Protein AF-A0A0M3HSZ6-F1 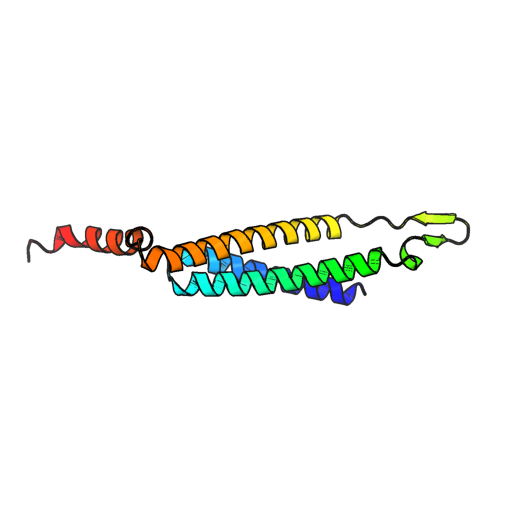(afdb_monomer_lite)

Structure (mmCIF, N/CA/C/O backbone):
data_AF-A0A0M3HSZ6-F1
#
_entry.id   AF-A0A0M3HSZ6-F1
#
loop_
_atom_site.group_PDB
_atom_site.id
_atom_site.type_symbol
_atom_site.label_atom_id
_atom_site.label_alt_id
_atom_site.label_comp_id
_atom_site.label_asym_id
_atom_site.label_entity_id
_atom_site.label_seq_id
_atom_site.pdbx_PDB_ins_code
_atom_site.Cartn_x
_atom_site.Cartn_y
_atom_site.Cartn_z
_atom_site.occupancy
_atom_site.B_iso_or_equiv
_atom_site.auth_seq_id
_atom_site.auth_comp_id
_atom_site.auth_asym_id
_atom_site.auth_atom_id
_atom_site.pdbx_PDB_model_num
ATOM 1 N N . GLN A 1 1 ? 9.252 -9.039 -18.632 1.00 54.44 1 GLN A N 1
ATOM 2 C CA . GLN A 1 1 ? 9.387 -8.324 -17.345 1.00 54.44 1 GLN A CA 1
ATOM 3 C C . GLN A 1 1 ? 8.252 -7.300 -17.171 1.00 54.44 1 GLN A C 1
ATOM 5 O O . GLN A 1 1 ? 7.485 -7.447 -16.234 1.00 54.44 1 GLN A O 1
ATOM 10 N N . HIS A 1 2 ? 8.021 -6.374 -18.117 1.00 65.38 2 HIS A N 1
ATOM 11 C CA . HIS A 1 2 ? 6.943 -5.362 -18.016 1.00 65.38 2 HIS A CA 1
ATOM 12 C C . HIS A 1 2 ? 5.518 -5.913 -17.800 1.00 65.38 2 HIS A C 1
ATOM 14 O O . HIS A 1 2 ? 4.774 -5.369 -16.994 1.00 65.38 2 HIS A O 1
ATOM 20 N N . LYS A 1 3 ? 5.143 -7.019 -18.464 1.00 75.62 3 LYS A N 1
ATOM 21 C CA . LYS A 1 3 ? 3.786 -7.597 -18.362 1.00 75.62 3 LYS A CA 1
ATOM 22 C C . LYS A 1 3 ? 3.424 -8.068 -16.945 1.00 75.62 3 LYS A C 1
ATOM 24 O O . LYS A 1 3 ? 2.281 -7.921 -16.536 1.00 75.62 3 LYS A O 1
ATOM 29 N N . ALA A 1 4 ? 4.394 -8.605 -16.201 1.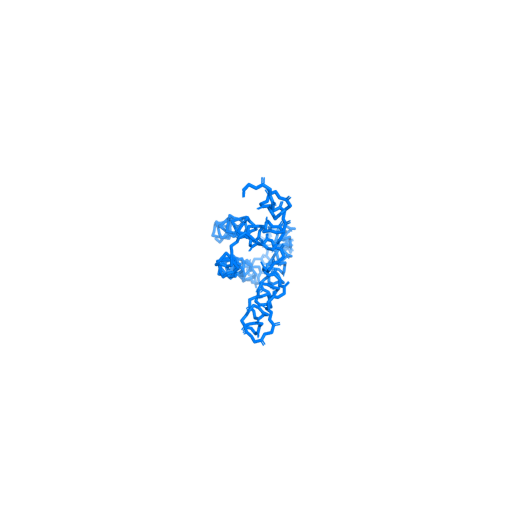00 76.56 4 ALA A N 1
ATOM 30 C CA . ALA A 1 4 ? 4.172 -9.095 -14.841 1.00 76.56 4 ALA A CA 1
ATOM 31 C C . ALA A 1 4 ? 3.993 -7.939 -13.846 1.00 76.56 4 ALA A C 1
ATOM 33 O O . ALA A 1 4 ? 3.091 -7.979 -13.020 1.00 76.56 4 ALA A O 1
ATOM 34 N N . VAL A 1 5 ? 4.799 -6.878 -13.971 1.00 81.19 5 VAL A N 1
ATOM 35 C CA . VAL A 1 5 ? 4.710 -5.693 -13.099 1.00 81.19 5 VAL A CA 1
ATOM 36 C C . VAL A 1 5 ? 3.365 -4.986 -13.264 1.00 81.19 5 VAL A C 1
ATOM 38 O O . VAL A 1 5 ? 2.734 -4.645 -12.272 1.00 81.19 5 VAL A O 1
ATOM 41 N N . ILE A 1 6 ? 2.882 -4.831 -14.503 1.00 83.94 6 ILE A N 1
ATOM 42 C CA . ILE A 1 6 ? 1.576 -4.203 -14.775 1.00 83.94 6 ILE A CA 1
ATOM 43 C C . ILE A 1 6 ? 0.433 -5.042 -14.189 1.00 83.94 6 ILE A C 1
ATOM 45 O O . ILE A 1 6 ? -0.521 -4.492 -13.639 1.00 83.94 6 ILE A O 1
ATOM 49 N N . PHE A 1 7 ? 0.543 -6.371 -14.270 1.00 84.62 7 PHE A N 1
ATOM 50 C CA . PHE A 1 7 ? -0.431 -7.278 -13.671 1.00 84.62 7 PHE A CA 1
ATOM 51 C C . PHE A 1 7 ? -0.474 -7.089 -12.152 1.00 84.62 7 PHE A C 1
ATOM 53 O O . PHE A 1 7 ? -1.521 -6.727 -11.623 1.00 84.62 7 PHE A O 1
ATOM 60 N N . PHE A 1 8 ? 0.665 -7.211 -11.463 1.00 82.31 8 PHE A N 1
ATOM 61 C CA . PHE A 1 8 ? 0.732 -7.013 -10.012 1.00 82.31 8 PHE A CA 1
ATOM 62 C C . PHE A 1 8 ? 0.251 -5.620 -9.576 1.00 82.31 8 PHE A C 1
ATOM 64 O O . PHE A 1 8 ? -0.537 -5.528 -8.640 1.00 82.31 8 PHE A O 1
ATOM 71 N N . ALA A 1 9 ? 0.630 -4.555 -10.289 1.00 84.94 9 ALA A N 1
ATOM 72 C CA . ALA A 1 9 ? 0.170 -3.194 -10.000 1.00 84.94 9 ALA A CA 1
ATOM 73 C C . ALA A 1 9 ? -1.359 -3.043 -10.122 1.00 84.94 9 ALA A C 1
ATOM 75 O O . ALA A 1 9 ? -1.998 -2.406 -9.284 1.00 84.94 9 ALA A O 1
ATOM 76 N N . THR A 1 10 ? -1.972 -3.673 -11.129 1.00 87.38 10 THR A N 1
ATOM 77 C CA . THR A 1 10 ? -3.434 -3.642 -11.310 1.00 87.38 10 THR A CA 1
ATOM 78 C C . THR A 1 10 ? -4.153 -4.383 -10.181 1.00 87.38 10 THR A C 1
ATOM 80 O O . THR A 1 10 ? -5.145 -3.884 -9.651 1.00 87.38 10 THR A O 1
ATOM 83 N N . PHE A 1 11 ? -3.639 -5.546 -9.767 1.00 84.88 11 PHE A N 1
ATOM 84 C CA . PHE A 1 11 ? -4.200 -6.289 -8.634 1.00 84.88 11 PHE A CA 1
ATOM 85 C C . PHE A 1 11 ? -4.093 -5.504 -7.330 1.00 84.88 11 PHE A C 1
ATOM 87 O O . PHE A 1 11 ? -5.084 -5.400 -6.608 1.00 84.88 11 PHE A O 1
ATOM 94 N N . THR A 1 12 ? -2.938 -4.891 -7.061 1.00 88.31 12 THR A N 1
ATOM 95 C CA . THR A 1 12 ? -2.760 -3.991 -5.916 1.00 88.31 12 THR A CA 1
ATOM 96 C C . THR A 1 12 ? -3.817 -2.890 -5.905 1.00 88.31 12 THR A C 1
ATOM 98 O O . THR A 1 12 ? -4.406 -2.626 -4.862 1.00 88.31 12 THR A O 1
ATOM 101 N N . PHE A 1 13 ? -4.098 -2.265 -7.052 1.00 87.50 13 PHE A N 1
ATOM 102 C CA . PHE A 1 13 ? -5.087 -1.191 -7.124 1.00 87.50 13 PHE A CA 1
ATOM 103 C C . PHE A 1 13 ? -6.495 -1.675 -6.747 1.00 87.50 13 PHE A C 1
ATOM 105 O O . PHE A 1 13 ? -7.171 -1.038 -5.941 1.00 87.50 13 PHE A O 1
ATOM 112 N N . ILE A 1 14 ? -6.916 -2.833 -7.263 1.00 91.12 14 ILE A N 1
ATOM 113 C CA . ILE A 1 14 ? -8.234 -3.413 -6.962 1.00 91.12 14 ILE A CA 1
ATOM 114 C C . ILE A 1 14 ? -8.346 -3.768 -5.472 1.00 91.12 14 ILE A C 1
ATOM 116 O O . ILE A 1 14 ? -9.316 -3.378 -4.820 1.00 91.12 14 ILE A O 1
ATOM 120 N N . PHE A 1 15 ? -7.349 -4.456 -4.910 1.00 87.50 15 PHE A N 1
ATOM 121 C CA . PHE A 1 15 ? -7.344 -4.798 -3.484 1.00 87.50 15 PHE A CA 1
ATOM 122 C C . PHE A 1 15 ? -7.252 -3.561 -2.583 1.00 87.50 15 PHE A C 1
ATOM 124 O O . PHE A 1 15 ? -7.911 -3.515 -1.543 1.00 87.50 15 PHE A O 1
ATOM 131 N N . GLY A 1 16 ? -6.527 -2.527 -3.013 1.00 87.44 16 GLY A N 1
ATOM 132 C CA . GLY A 1 16 ? -6.466 -1.237 -2.333 1.00 87.44 16 GLY A CA 1
ATOM 133 C C . GLY A 1 16 ? -7.828 -0.545 -2.269 1.00 87.44 16 GLY A C 1
ATOM 134 O O . GLY A 1 16 ? -8.223 -0.083 -1.200 1.00 87.44 16 GLY A O 1
ATOM 135 N N . LEU A 1 17 ? -8.592 -0.535 -3.367 1.00 88.69 17 LEU A N 1
ATOM 136 C CA . LEU A 1 17 ? -9.952 0.020 -3.380 1.00 88.69 17 LEU A CA 1
ATOM 137 C C . LEU A 1 17 ? -10.897 -0.751 -2.455 1.00 88.69 17 LEU A C 1
ATOM 139 O O . LEU A 1 17 ? -11.636 -0.142 -1.684 1.00 88.69 17 LEU A O 1
ATOM 143 N N . ILE A 1 18 ? -10.844 -2.084 -2.498 1.00 89.00 18 ILE A N 1
ATOM 144 C CA . ILE A 1 18 ? -11.644 -2.940 -1.613 1.00 89.00 18 ILE A CA 1
ATOM 145 C C . ILE A 1 18 ? -11.298 -2.644 -0.148 1.00 89.00 18 ILE A C 1
ATOM 147 O O . ILE A 1 18 ? -12.194 -2.472 0.676 1.00 89.00 18 ILE A O 1
ATOM 151 N N . SER A 1 19 ? -10.008 -2.510 0.164 1.00 87.12 19 SER A N 1
ATOM 152 C CA . SER A 1 19 ? -9.525 -2.170 1.502 1.00 87.12 19 SER A CA 1
ATOM 153 C C . SER A 1 19 ? -10.050 -0.816 1.995 1.00 87.12 19 SER A C 1
ATOM 155 O O . SER A 1 19 ? -10.517 -0.711 3.129 1.00 87.12 19 SER A O 1
ATOM 157 N N . ILE A 1 20 ? -10.064 0.209 1.135 1.00 86.50 20 ILE A N 1
ATOM 158 C CA . ILE A 1 20 ? -10.616 1.532 1.473 1.00 86.50 20 ILE A CA 1
ATOM 159 C C . ILE A 1 20 ? -12.111 1.433 1.787 1.00 86.50 20 ILE A C 1
ATOM 161 O O . ILE A 1 20 ? -12.557 1.982 2.793 1.00 86.50 20 ILE A O 1
ATOM 165 N N . ILE A 1 21 ? -12.883 0.713 0.969 1.00 86.81 21 ILE A N 1
ATOM 166 C CA . ILE A 1 21 ? -14.328 0.546 1.184 1.00 86.81 21 ILE A CA 1
ATOM 167 C C . ILE A 1 21 ? -14.590 -0.169 2.519 1.00 86.81 21 ILE A C 1
ATOM 169 O O . ILE A 1 21 ? -15.413 0.288 3.310 1.00 86.81 21 ILE A O 1
ATOM 173 N N . ILE A 1 22 ? -13.848 -1.240 2.815 1.00 85.00 22 ILE A N 1
ATOM 174 C CA . ILE A 1 22 ? -13.955 -1.964 4.092 1.00 85.00 22 ILE A CA 1
ATOM 175 C C . ILE A 1 22 ? -13.571 -1.056 5.269 1.00 85.00 22 ILE A C 1
ATOM 177 O O . ILE A 1 22 ? -14.258 -1.054 6.291 1.00 85.00 22 ILE A O 1
ATOM 181 N N . GLY A 1 23 ? -12.506 -0.262 5.128 1.00 80.62 23 GLY A N 1
ATOM 182 C CA . GLY A 1 23 ? -12.061 0.691 6.143 1.00 80.62 23 GLY A CA 1
ATOM 183 C C . GLY A 1 23 ? -13.100 1.774 6.441 1.00 80.62 23 GLY A C 1
ATOM 184 O O . GLY A 1 23 ? -13.350 2.074 7.608 1.00 80.62 23 GLY A O 1
ATOM 185 N N . LEU A 1 24 ? -13.770 2.304 5.413 1.00 81.25 24 LEU A N 1
ATOM 186 C CA . LEU A 1 24 ? -14.866 3.269 5.570 1.00 81.25 24 LEU A CA 1
ATOM 187 C C . LEU A 1 24 ? -16.086 2.656 6.277 1.00 81.25 24 LEU A C 1
ATOM 189 O O . LEU A 1 24 ? -16.777 3.354 7.016 1.00 81.25 24 LEU A O 1
ATOM 193 N N . CYS A 1 25 ? -16.320 1.353 6.107 1.00 74.94 25 CYS A N 1
ATOM 194 C CA . CYS A 1 25 ? -17.369 0.595 6.799 1.00 74.94 25 CYS A CA 1
ATOM 195 C C . CYS A 1 25 ? -16.930 0.022 8.164 1.00 74.94 25 CYS A C 1
ATOM 197 O O . CYS A 1 25 ? -17.699 -0.705 8.803 1.00 74.94 25 CYS A O 1
ATOM 199 N N . SER A 1 26 ? -15.718 0.335 8.639 1.00 71.00 26 SER A N 1
ATOM 200 C CA . SER A 1 26 ? -15.207 -0.126 9.934 1.00 71.00 26 SER A CA 1
ATOM 201 C C . SER A 1 26 ? -15.993 0.349 11.172 1.00 71.00 26 SER A C 1
ATOM 203 O O . SER A 1 26 ? -16.034 -0.429 12.124 1.00 71.00 26 SER A O 1
ATOM 205 N N . PRO A 1 27 ? -16.623 1.545 11.231 1.00 65.31 27 PRO A N 1
ATOM 206 C CA . PRO A 1 27 ? -17.411 1.938 12.404 1.00 65.31 27 PRO A CA 1
ATOM 207 C C . PRO A 1 27 ? -18.771 1.226 12.488 1.00 65.31 27 PRO A C 1
ATOM 209 O O . PRO A 1 27 ? -19.416 1.280 13.528 1.00 65.31 27 PRO A O 1
ATOM 212 N N . CYS A 1 28 ? -19.214 0.550 11.422 1.00 65.94 28 CYS A N 1
ATOM 213 C CA . CYS A 1 28 ? -20.508 -0.136 11.387 1.00 65.94 28 CYS A CA 1
ATOM 214 C C . CYS A 1 28 ? -20.459 -1.549 11.993 1.00 65.94 28 CYS A C 1
ATOM 216 O O . CYS A 1 28 ? -21.481 -2.036 12.456 1.00 65.94 28 CYS A O 1
ATOM 218 N N . PHE A 1 29 ? -19.296 -2.215 11.976 1.00 65.19 29 PHE A N 1
ATOM 219 C CA . PHE A 1 29 ? -19.117 -3.581 12.480 1.00 65.19 29 PHE A CA 1
ATOM 220 C C . PHE A 1 29 ? -17.658 -3.832 12.892 1.00 65.19 29 PHE A C 1
ATOM 222 O O . PHE A 1 29 ? -16.757 -3.821 12.054 1.00 65.19 29 PHE A O 1
ATOM 229 N N . THR A 1 30 ? -17.423 -4.176 14.160 1.00 67.62 30 THR A N 1
ATOM 230 C CA . THR A 1 30 ? -16.103 -4.547 14.711 1.00 67.62 30 THR A CA 1
ATOM 231 C C . THR A 1 30 ? -15.318 -5.606 13.910 1.00 67.62 30 THR A C 1
ATOM 233 O O . THR A 1 30 ? -14.101 -5.445 13.786 1.00 67.62 30 THR A O 1
ATOM 236 N N . PRO A 1 31 ? -15.920 -6.668 13.320 1.00 72.56 31 PRO A N 1
ATOM 237 C CA . PRO A 1 31 ? -15.157 -7.626 12.508 1.00 72.56 31 PRO A CA 1
ATOM 238 C C . PRO A 1 31 ? -14.525 -7.011 11.247 1.00 72.56 31 PRO A C 1
ATOM 240 O O . PRO A 1 31 ? -13.508 -7.522 10.772 1.00 72.56 31 PRO A O 1
ATOM 243 N N . ASN A 1 32 ? -15.053 -5.892 10.736 1.00 71.31 32 ASN A N 1
ATOM 244 C CA . ASN A 1 32 ? -14.509 -5.230 9.545 1.00 71.31 32 ASN A CA 1
ATOM 245 C C . ASN A 1 32 ? -13.112 -4.638 9.790 1.00 71.31 32 ASN A C 1
ATOM 247 O O . ASN A 1 32 ? -12.328 -4.535 8.849 1.00 71.31 32 ASN A O 1
ATOM 251 N N . ALA A 1 33 ? -12.755 -4.321 11.041 1.00 75.88 33 ALA A N 1
ATOM 252 C CA . ALA A 1 33 ? -11.421 -3.825 11.386 1.00 75.88 33 ALA A CA 1
ATOM 253 C C . ALA A 1 33 ? -10.324 -4.883 11.147 1.00 75.88 33 ALA A C 1
ATOM 255 O O . ALA A 1 33 ? -9.244 -4.561 10.653 1.00 75.88 33 ALA A O 1
ATOM 256 N N . LEU A 1 34 ? -10.615 -6.158 11.443 1.00 79.88 34 LEU A N 1
ATOM 257 C CA . LEU A 1 34 ? -9.703 -7.275 11.168 1.00 79.88 34 LEU A CA 1
ATOM 258 C C . LEU A 1 34 ? -9.633 -7.587 9.671 1.00 79.88 34 LEU A C 1
ATOM 260 O O . LEU A 1 34 ? -8.565 -7.887 9.146 1.00 79.88 34 LEU A O 1
ATOM 264 N N . LEU A 1 35 ? -10.762 -7.485 8.967 1.00 84.12 35 LEU A N 1
ATOM 265 C CA . LEU A 1 35 ? -10.791 -7.681 7.518 1.00 84.12 35 LEU A CA 1
ATOM 266 C C . LEU A 1 35 ? -9.966 -6.607 6.787 1.00 84.12 35 LEU A C 1
ATOM 268 O O . LEU A 1 35 ? -9.240 -6.917 5.844 1.00 84.12 35 LEU A O 1
ATOM 272 N N . CYS A 1 36 ? -10.038 -5.359 7.262 1.00 86.38 36 CYS A N 1
ATOM 273 C CA . CYS A 1 36 ? -9.265 -4.232 6.746 1.00 86.38 36 CYS A CA 1
ATOM 274 C C . CYS A 1 36 ? -7.750 -4.455 6.898 1.00 86.38 36 CYS A C 1
ATOM 276 O O . CYS A 1 36 ? -7.002 -4.265 5.939 1.00 86.38 36 CYS A O 1
ATOM 278 N N . SER A 1 37 ? -7.282 -4.935 8.057 1.00 87.25 37 SER A N 1
ATOM 279 C CA . SER A 1 37 ? -5.846 -5.169 8.280 1.00 87.25 37 SER A CA 1
ATOM 280 C C . SER A 1 37 ? -5.282 -6.284 7.390 1.00 87.25 37 SER A C 1
ATOM 282 O O . SER A 1 37 ? -4.192 -6.133 6.832 1.00 87.25 37 SER A O 1
ATOM 284 N N . VAL A 1 38 ? -6.040 -7.365 7.175 1.00 89.25 38 VAL A N 1
ATOM 285 C CA . VAL A 1 38 ? -5.657 -8.455 6.259 1.00 89.25 38 VAL A CA 1
ATOM 286 C C . VAL A 1 38 ? -5.636 -7.972 4.804 1.00 89.25 38 VAL A C 1
ATOM 288 O O . VAL A 1 38 ? -4.684 -8.258 4.073 1.00 89.25 38 VAL A O 1
ATOM 291 N N . ALA A 1 39 ? -6.639 -7.197 4.383 1.00 89.56 39 ALA A N 1
ATOM 292 C CA . ALA A 1 39 ? -6.694 -6.630 3.035 1.00 89.56 39 ALA A CA 1
ATOM 293 C C . ALA A 1 39 ? -5.535 -5.651 2.767 1.00 89.56 39 ALA A C 1
ATOM 295 O O . ALA A 1 39 ? -4.906 -5.709 1.704 1.00 89.56 39 ALA A O 1
ATOM 296 N N . LEU A 1 40 ? -5.195 -4.795 3.740 1.00 91.06 40 LEU A N 1
ATOM 297 C CA . LEU A 1 40 ? -4.031 -3.905 3.660 1.00 91.06 40 LEU A CA 1
ATOM 298 C C . LEU A 1 40 ? -2.719 -4.686 3.588 1.00 91.06 40 LEU A C 1
ATOM 300 O O . LEU A 1 40 ? -1.842 -4.312 2.811 1.00 91.06 40 LEU A O 1
ATOM 304 N N . PHE A 1 41 ? -2.577 -5.781 4.336 1.00 91.88 41 PHE A N 1
ATOM 305 C CA . PHE A 1 41 ? -1.375 -6.616 4.289 1.00 91.88 41 PHE A CA 1
ATOM 306 C C . PHE A 1 41 ? -1.169 -7.262 2.912 1.00 91.88 41 PHE A C 1
ATOM 308 O O . PHE A 1 41 ? -0.068 -7.216 2.353 1.00 91.88 41 PHE A O 1
ATOM 315 N N . LEU A 1 42 ? -2.235 -7.806 2.319 1.00 91.44 42 LEU A N 1
ATOM 316 C CA . LEU A 1 42 ? -2.197 -8.369 0.965 1.00 91.44 42 LEU A CA 1
ATOM 317 C C . LEU A 1 42 ? -1.891 -7.301 -0.093 1.00 91.44 42 LEU A C 1
ATOM 319 O O . LEU A 1 42 ? -1.046 -7.513 -0.960 1.00 91.44 42 LEU A O 1
ATOM 323 N N . THR A 1 43 ? -2.515 -6.12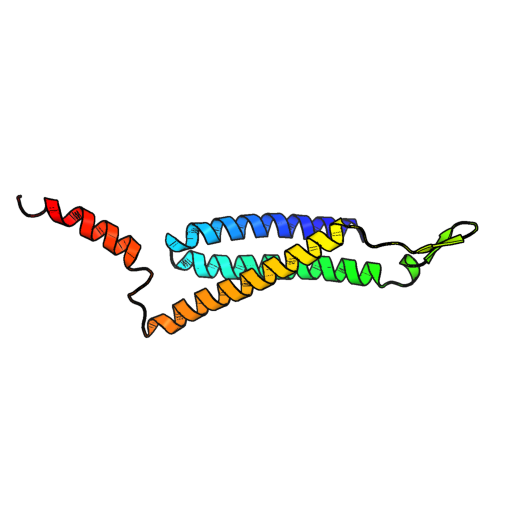7 0.013 1.00 92.38 43 THR A N 1
ATOM 324 C CA . THR A 1 43 ? -2.265 -5.000 -0.901 1.00 92.38 43 THR A CA 1
ATOM 325 C C . THR A 1 43 ? -0.809 -4.539 -0.812 1.00 92.38 43 THR A C 1
ATOM 327 O O . THR A 1 43 ? -0.129 -4.396 -1.826 1.00 92.38 43 THR A O 1
ATOM 330 N N . THR A 1 44 ? -0.300 -4.372 0.409 1.00 92.38 44 THR A N 1
ATOM 331 C CA . THR A 1 44 ? 1.060 -3.881 0.666 1.00 92.38 44 THR A CA 1
ATOM 332 C C . THR A 1 44 ? 2.117 -4.872 0.185 1.00 92.38 44 THR A C 1
ATOM 334 O O . THR A 1 44 ? 3.075 -4.471 -0.471 1.00 92.38 44 THR A O 1
ATOM 337 N N . SER A 1 45 ? 1.938 -6.169 0.453 1.00 91.31 45 SER A N 1
ATOM 338 C CA . SER A 1 45 ? 2.866 -7.216 -0.001 1.00 91.31 45 SER A CA 1
ATOM 339 C C . SER A 1 45 ? 2.885 -7.355 -1.526 1.00 91.31 45 SER A C 1
ATOM 341 O O . SER A 1 45 ? 3.963 -7.407 -2.117 1.00 91.31 45 SER A O 1
ATOM 343 N N . CYS A 1 46 ? 1.720 -7.331 -2.177 1.00 89.56 46 CYS A N 1
ATOM 344 C CA . CYS A 1 46 ? 1.604 -7.347 -3.638 1.00 89.56 46 CYS A CA 1
ATOM 345 C C . CYS A 1 46 ? 2.295 -6.132 -4.276 1.00 89.56 46 CYS A C 1
ATOM 347 O O . CYS A 1 46 ? 3.067 -6.265 -5.228 1.00 89.56 46 CYS A O 1
ATOM 349 N N . SER A 1 47 ? 2.080 -4.948 -3.703 1.00 92.12 47 SER A N 1
ATOM 350 C CA . SER A 1 47 ? 2.695 -3.715 -4.182 1.00 92.12 47 SER A CA 1
ATOM 351 C C . SER A 1 47 ? 4.209 -3.680 -3.964 1.00 92.12 47 SER A C 1
ATOM 353 O O . SER A 1 47 ? 4.945 -3.277 -4.863 1.00 92.12 47 SER A O 1
ATOM 355 N N . ALA A 1 48 ? 4.688 -4.161 -2.814 1.00 91.19 48 ALA A N 1
ATOM 356 C CA . ALA A 1 48 ? 6.115 -4.272 -2.523 1.00 91.19 48 ALA A CA 1
ATOM 357 C C . ALA A 1 48 ? 6.813 -5.256 -3.475 1.00 91.19 48 ALA A C 1
ATOM 359 O O . ALA A 1 48 ? 7.899 -4.966 -3.966 1.00 91.19 48 ALA A O 1
ATOM 360 N N . LEU A 1 49 ? 6.185 -6.394 -3.793 1.00 90.50 49 LEU A N 1
ATOM 361 C CA . LEU A 1 49 ? 6.718 -7.335 -4.783 1.00 90.50 49 LEU A CA 1
ATOM 362 C C . LEU A 1 49 ? 6.800 -6.705 -6.181 1.00 90.50 49 LEU A C 1
ATOM 364 O O . LEU A 1 49 ? 7.796 -6.912 -6.876 1.00 90.50 49 LEU A O 1
ATOM 368 N N . ALA A 1 50 ? 5.803 -5.911 -6.585 1.00 88.69 50 ALA A N 1
ATOM 369 C CA . ALA A 1 50 ? 5.833 -5.190 -7.858 1.00 88.69 50 ALA A CA 1
ATOM 370 C C . ALA A 1 50 ? 7.007 -4.196 -7.929 1.00 88.69 50 ALA A C 1
ATOM 372 O O . ALA A 1 50 ? 7.748 -4.198 -8.918 1.00 88.69 50 ALA A O 1
ATOM 373 N N . ASP A 1 51 ? 7.218 -3.415 -6.865 1.00 89.44 51 ASP A N 1
ATOM 374 C CA . ASP A 1 51 ? 8.334 -2.469 -6.760 1.00 89.44 51 ASP A CA 1
ATOM 375 C C . ASP A 1 51 ? 9.687 -3.183 -6.722 1.00 89.44 51 ASP A C 1
ATOM 377 O O . ASP A 1 51 ? 10.619 -2.754 -7.397 1.00 89.44 51 ASP A O 1
ATOM 381 N N . LEU A 1 52 ? 9.801 -4.303 -6.000 1.00 88.88 52 LEU A N 1
ATOM 382 C CA . LEU A 1 52 ? 11.027 -5.102 -5.952 1.00 88.88 52 LEU A CA 1
ATOM 383 C C . LEU A 1 52 ? 11.386 -5.653 -7.330 1.00 88.88 52 LEU A C 1
ATOM 385 O O . LEU A 1 52 ? 12.527 -5.508 -7.758 1.00 88.88 52 LEU A O 1
ATOM 389 N N . ILE A 1 53 ? 10.433 -6.249 -8.052 1.00 87.69 53 ILE A N 1
ATOM 390 C CA . ILE A 1 53 ? 10.674 -6.765 -9.409 1.00 87.69 53 ILE A CA 1
ATOM 391 C C . ILE A 1 53 ? 11.091 -5.622 -10.341 1.00 87.69 53 ILE A C 1
ATOM 393 O O . ILE A 1 53 ? 12.015 -5.784 -11.141 1.00 87.69 53 ILE A O 1
ATOM 397 N N . PHE A 1 54 ? 10.442 -4.460 -10.227 1.00 84.12 54 PHE A N 1
ATOM 398 C CA . PHE A 1 54 ? 10.794 -3.281 -11.012 1.00 84.12 54 PHE A CA 1
ATOM 399 C C . PHE A 1 54 ? 12.193 -2.751 -10.666 1.00 84.12 54 PHE A C 1
ATOM 401 O O . PHE A 1 54 ? 12.978 -2.453 -11.564 1.00 84.12 54 PHE A O 1
ATOM 408 N N . PHE A 1 55 ? 12.539 -2.695 -9.381 1.00 84.25 55 PHE A N 1
ATOM 409 C CA . PHE A 1 55 ? 13.842 -2.251 -8.900 1.00 84.25 55 PHE A CA 1
ATOM 410 C C . PHE A 1 55 ? 14.954 -3.218 -9.314 1.00 84.25 55 PHE A C 1
ATOM 412 O O . PHE A 1 55 ? 15.969 -2.786 -9.850 1.00 84.25 55 PHE A O 1
ATOM 419 N N . PHE A 1 56 ? 14.748 -4.530 -9.167 1.00 84.38 56 PHE A N 1
ATOM 420 C CA . PHE A 1 56 ? 15.679 -5.548 -9.661 1.00 84.38 56 PHE A CA 1
ATOM 421 C C . PHE A 1 56 ? 15.863 -5.467 -11.178 1.00 84.38 56 PHE A C 1
ATOM 423 O O . PHE A 1 56 ? 16.984 -5.618 -11.664 1.00 84.38 56 PHE A O 1
ATOM 430 N N . ALA A 1 57 ? 14.791 -5.194 -11.928 1.00 80.31 57 ALA A N 1
ATOM 431 C CA . ALA A 1 57 ? 14.888 -4.966 -13.364 1.00 80.31 57 ALA A CA 1
ATOM 432 C C . ALA A 1 57 ? 15.698 -3.698 -13.688 1.00 80.31 57 ALA A C 1
ATOM 434 O O . ALA A 1 57 ? 16.533 -3.748 -14.583 1.00 80.31 57 ALA A O 1
ATOM 435 N N . ALA A 1 58 ? 15.500 -2.606 -12.943 1.00 76.62 58 ALA A N 1
ATOM 436 C CA . ALA A 1 58 ? 16.209 -1.337 -13.132 1.00 76.62 58 ALA A CA 1
ATOM 437 C C . ALA A 1 58 ? 17.687 -1.380 -12.691 1.00 76.62 58 ALA A C 1
ATOM 439 O O . ALA A 1 58 ? 18.524 -0.684 -13.259 1.00 76.62 58 ALA A O 1
ATOM 440 N N . MET A 1 59 ? 18.022 -2.204 -11.694 1.00 76.12 59 MET A N 1
ATOM 441 C CA . MET A 1 59 ? 19.392 -2.396 -11.197 1.00 76.12 59 MET A CA 1
ATOM 442 C C . MET A 1 59 ? 20.231 -3.317 -12.091 1.00 76.12 59 MET A C 1
ATOM 444 O O . MET A 1 59 ? 21.449 -3.405 -11.919 1.00 76.12 59 MET A O 1
ATOM 448 N N . ARG A 1 60 ? 19.610 -4.021 -13.046 1.00 75.69 60 ARG A N 1
ATOM 449 C CA . ARG A 1 60 ? 20.329 -4.895 -13.972 1.00 75.69 60 ARG A CA 1
ATOM 450 C C . ARG A 1 60 ? 21.179 -4.039 -14.917 1.00 75.69 60 ARG A C 1
ATOM 452 O O . ARG A 1 60 ? 20.640 -3.325 -15.759 1.00 75.69 60 ARG A O 1
ATOM 459 N N . MET A 1 61 ? 22.504 -4.146 -14.787 1.00 52.16 61 MET A N 1
ATOM 460 C CA . MET A 1 61 ? 23.517 -3.375 -15.535 1.00 52.16 61 MET A CA 1
ATOM 461 C C . MET A 1 61 ? 23.283 -3.363 -17.059 1.00 52.16 61 MET A C 1
ATOM 463 O O . MET A 1 61 ? 23.495 -2.335 -17.696 1.00 52.16 61 MET A O 1
ATOM 467 N N . ASP A 1 62 ? 22.746 -4.452 -17.619 1.00 56.50 62 ASP A N 1
ATOM 468 C CA . ASP A 1 62 ? 22.404 -4.589 -19.047 1.00 56.50 62 ASP A CA 1
ATOM 469 C C . ASP A 1 62 ? 21.317 -3.606 -19.530 1.00 56.50 62 ASP A C 1
ATOM 471 O O . ASP A 1 62 ? 21.187 -3.354 -20.723 1.00 56.50 62 ASP A O 1
ATOM 475 N N . THR A 1 63 ? 20.502 -3.070 -18.614 1.00 57.12 63 THR A N 1
ATOM 476 C CA . THR A 1 63 ? 19.397 -2.140 -18.922 1.00 57.12 63 THR A CA 1
ATOM 477 C C . THR A 1 63 ? 19.754 -0.676 -18.684 1.00 57.12 63 THR A C 1
ATOM 479 O O . THR A 1 63 ? 19.050 0.211 -19.159 1.00 57.12 63 THR A O 1
ATOM 482 N N . ARG A 1 64 ? 20.860 -0.411 -17.975 1.00 54.75 64 ARG A N 1
ATOM 483 C CA . ARG A 1 64 ? 21.354 0.944 -17.694 1.00 54.75 64 ARG A CA 1
ATOM 484 C C . ARG A 1 64 ? 22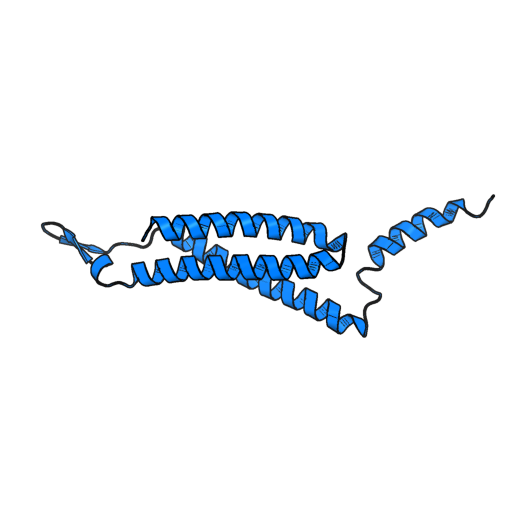.094 1.553 -18.889 1.00 54.75 64 ARG A C 1
ATOM 486 O O . ARG A 1 64 ? 22.108 2.773 -19.021 1.00 54.75 64 ARG A O 1
ATOM 493 N N . PHE A 1 65 ? 22.665 0.711 -19.751 1.00 51.75 65 PHE A N 1
ATOM 494 C CA . PHE A 1 65 ? 23.478 1.113 -20.897 1.00 51.75 65 PHE A CA 1
ATOM 495 C C . PHE A 1 65 ? 22.938 0.480 -22.180 1.00 51.75 65 PHE A C 1
ATOM 497 O O . PHE A 1 65 ? 23.394 -0.579 -22.622 1.00 51.75 65 PHE A O 1
ATOM 504 N N . VAL A 1 66 ? 21.951 1.131 -22.794 1.00 53.59 66 VAL A N 1
ATOM 505 C CA . VAL A 1 66 ? 21.524 0.754 -24.144 1.00 53.59 66 VAL A CA 1
ATOM 506 C C . VAL A 1 66 ? 22.629 1.189 -25.105 1.00 53.59 66 VAL A C 1
ATOM 508 O O . VAL A 1 66 ? 22.894 2.381 -25.248 1.00 53.59 66 VAL A O 1
ATOM 511 N N . HIS A 1 67 ? 23.291 0.224 -25.745 1.00 53.41 67 HIS A N 1
ATOM 512 C CA . HIS A 1 67 ? 24.252 0.501 -26.811 1.00 53.41 67 HIS A CA 1
ATOM 513 C C . HIS A 1 67 ? 23.475 0.908 -28.068 1.00 53.41 67 HIS A C 1
ATOM 515 O O . HIS A 1 67 ? 23.026 0.056 -28.837 1.00 53.41 67 HIS A O 1
ATOM 521 N N . GLY A 1 68 ? 23.274 2.212 -28.261 1.00 59.47 68 GLY A N 1
ATOM 522 C CA . GLY A 1 68 ? 22.908 2.745 -29.567 1.00 59.47 68 GLY A CA 1
ATOM 523 C C . GLY A 1 68 ? 24.103 2.637 -30.514 1.00 59.47 68 GLY A C 1
ATOM 524 O O . GLY A 1 68 ? 25.249 2.640 -30.072 1.00 59.47 68 GLY A O 1
ATOM 525 N N . THR A 1 69 ? 23.857 2.580 -31.822 1.00 57.00 69 THR A N 1
ATOM 526 C CA . THR A 1 69 ? 24.866 2.429 -32.892 1.00 57.00 69 THR A CA 1
ATOM 527 C C . THR A 1 69 ? 26.012 3.459 -32.891 1.00 57.00 69 THR A C 1
ATOM 529 O O . THR A 1 69 ? 26.937 3.303 -33.681 1.00 57.00 69 THR A O 1
ATOM 532 N N . ALA A 1 70 ? 25.988 4.483 -32.026 1.00 55.34 70 ALA A N 1
ATOM 533 C CA . ALA A 1 70 ? 27.088 5.434 -31.839 1.00 55.34 70 ALA A CA 1
ATOM 534 C C . ALA A 1 70 ? 27.187 6.081 -30.433 1.00 55.34 70 ALA A C 1
ATOM 536 O O . ALA A 1 70 ? 28.122 6.844 -30.216 1.00 55.34 70 ALA A O 1
ATOM 537 N N . ASP A 1 71 ? 26.270 5.820 -29.488 1.00 52.72 71 ASP A N 1
ATOM 538 C CA . ASP A 1 71 ? 26.295 6.461 -28.160 1.00 52.72 71 ASP A CA 1
ATOM 539 C C . ASP A 1 71 ? 25.533 5.641 -27.099 1.00 52.72 71 ASP A C 1
ATOM 541 O O . ASP A 1 71 ? 24.614 4.877 -27.426 1.00 52.72 71 ASP A O 1
ATOM 545 N N . VAL A 1 72 ? 25.924 5.782 -25.829 1.00 58.75 72 VAL A N 1
ATOM 546 C CA . VAL A 1 72 ? 25.353 5.042 -24.693 1.00 58.75 72 VAL A CA 1
ATOM 547 C C . VAL A 1 72 ? 24.342 5.932 -23.966 1.00 58.75 72 VAL A C 1
ATOM 549 O O . VAL A 1 72 ? 24.717 6.850 -23.242 1.00 58.75 72 VAL A O 1
ATOM 552 N N . TYR A 1 73 ? 23.045 5.658 -24.126 1.00 53.97 73 TYR A N 1
ATOM 553 C CA . TYR A 1 73 ? 21.995 6.389 -23.405 1.00 53.97 73 TYR A CA 1
ATOM 554 C C . TYR A 1 73 ? 21.768 5.790 -22.009 1.00 53.97 73 TYR A C 1
ATOM 556 O O . TYR A 1 73 ? 21.520 4.589 -21.878 1.00 53.97 73 TYR A O 1
ATOM 564 N N . GLU A 1 74 ? 21.785 6.629 -20.965 1.00 59.09 74 GLU A N 1
ATOM 565 C CA . GLU A 1 74 ? 21.329 6.238 -19.625 1.00 59.09 74 GLU A CA 1
ATOM 566 C C . GLU A 1 74 ? 19.797 6.133 -19.599 1.00 59.09 74 GLU A C 1
ATOM 568 O O . GLU A 1 74 ? 19.078 7.130 -19.735 1.00 59.09 74 GLU A O 1
ATOM 573 N N . GLN A 1 75 ? 19.275 4.927 -19.379 1.00 63.28 75 GLN A N 1
ATOM 574 C CA . GLN A 1 75 ? 17.838 4.721 -19.223 1.00 63.28 75 GLN A CA 1
ATOM 575 C C . GLN A 1 75 ? 17.354 5.316 -17.889 1.00 63.28 75 GLN A C 1
ATOM 577 O O . GLN A 1 75 ? 17.631 4.783 -16.814 1.00 63.28 75 GLN A O 1
ATOM 582 N N . ARG A 1 76 ? 16.609 6.431 -17.943 1.00 67.00 76 ARG A N 1
ATOM 583 C CA . ARG A 1 76 ? 15.995 7.037 -16.750 1.00 67.00 76 ARG A CA 1
ATOM 584 C C . ARG A 1 76 ? 14.733 6.287 -16.323 1.00 67.00 76 ARG A C 1
ATOM 586 O O . ARG A 1 76 ? 13.940 5.831 -17.144 1.00 67.00 76 ARG A O 1
ATOM 593 N N . ILE A 1 77 ? 14.533 6.209 -15.010 1.00 75.44 77 ILE A N 1
ATOM 594 C CA . ILE A 1 77 ? 13.333 5.643 -14.389 1.00 75.44 77 ILE A CA 1
ATOM 595 C C . ILE A 1 77 ? 12.131 6.535 -14.731 1.00 75.44 77 ILE A C 1
ATOM 597 O O . ILE A 1 77 ? 12.180 7.750 -14.552 1.00 75.44 77 ILE A O 1
ATOM 601 N N . GLY A 1 78 ? 11.051 5.935 -15.233 1.00 80.06 78 GLY A N 1
ATOM 602 C CA . GLY A 1 78 ? 9.827 6.664 -15.565 1.00 80.06 78 GLY A CA 1
ATOM 603 C C . GLY A 1 78 ? 9.067 7.138 -14.322 1.00 80.06 78 GLY A C 1
ATOM 604 O O . GLY A 1 78 ? 9.028 6.446 -13.305 1.00 80.06 78 GLY A O 1
ATOM 605 N N . TYR A 1 79 ? 8.383 8.281 -14.429 1.00 81.19 79 TYR A N 1
ATOM 606 C CA . TYR A 1 79 ? 7.571 8.857 -13.346 1.00 81.19 79 TYR A CA 1
ATOM 607 C C . TYR A 1 79 ? 6.498 7.905 -12.795 1.00 81.19 79 TYR A C 1
ATOM 609 O O . TYR A 1 79 ? 6.185 7.962 -11.610 1.00 81.19 79 TYR A O 1
ATOM 617 N N . ALA A 1 80 ? 5.985 6.987 -13.623 1.00 83.44 80 ALA A N 1
ATOM 618 C CA . ALA A 1 80 ? 5.023 5.962 -13.214 1.00 83.44 80 ALA A CA 1
ATOM 619 C C . ALA A 1 80 ? 5.550 5.053 -12.084 1.00 83.44 80 ALA A C 1
ATOM 621 O O . ALA A 1 80 ? 4.791 4.645 -11.210 1.00 83.44 80 ALA A O 1
ATOM 622 N N . ALA A 1 81 ? 6.854 4.763 -12.066 1.00 81.44 81 ALA A N 1
ATOM 623 C CA . ALA A 1 81 ? 7.457 3.970 -10.999 1.00 81.44 81 ALA A CA 1
ATOM 624 C C . ALA A 1 81 ? 7.602 4.771 -9.699 1.00 81.44 81 ALA A C 1
ATOM 626 O O . ALA A 1 81 ? 7.420 4.229 -8.616 1.00 81.44 81 ALA A O 1
ATOM 627 N N . ILE A 1 82 ? 7.872 6.077 -9.801 1.00 85.88 82 ILE A N 1
ATOM 628 C CA . ILE A 1 82 ? 7.996 6.964 -8.637 1.00 85.88 82 ILE A CA 1
ATOM 629 C C . ILE A 1 82 ? 6.646 7.097 -7.928 1.00 85.88 82 ILE A C 1
ATOM 631 O O . ILE A 1 82 ? 6.577 6.967 -6.710 1.00 85.88 82 ILE A O 1
ATOM 635 N N . ILE A 1 83 ? 5.560 7.312 -8.678 1.00 89.50 83 ILE A N 1
ATOM 636 C CA . ILE A 1 83 ? 4.217 7.400 -8.083 1.00 89.50 83 ILE A CA 1
ATOM 637 C C . ILE A 1 83 ? 3.785 6.071 -7.450 1.00 89.50 83 ILE A C 1
ATOM 639 O O . ILE A 1 83 ? 3.141 6.087 -6.404 1.00 89.50 83 ILE A O 1
ATOM 643 N N . HIS A 1 84 ? 4.170 4.932 -8.038 1.00 89.94 84 HIS A N 1
ATOM 644 C CA . HIS A 1 84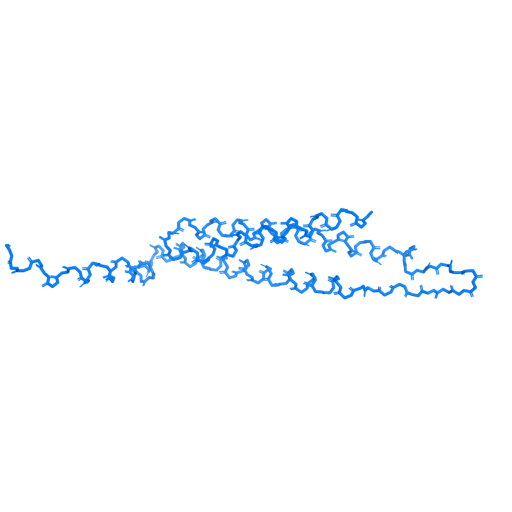 ? 3.861 3.612 -7.488 1.00 89.94 84 HIS A CA 1
ATOM 645 C C . HIS A 1 84 ? 4.641 3.351 -6.188 1.00 89.94 84 HIS A C 1
ATOM 647 O O . HIS A 1 84 ? 4.054 2.911 -5.202 1.00 89.94 84 HIS A O 1
ATOM 653 N N . LEU A 1 85 ? 5.918 3.748 -6.139 1.00 89.81 85 LEU A N 1
ATOM 654 C CA . LEU A 1 85 ? 6.743 3.701 -4.928 1.00 89.81 85 LEU A CA 1
ATOM 655 C C . LEU A 1 85 ? 6.207 4.621 -3.815 1.00 89.81 85 LEU A C 1
ATOM 657 O O . LEU A 1 85 ? 6.233 4.292 -2.634 1.00 89.81 85 LEU A O 1
ATOM 661 N N . ILE A 1 86 ? 5.691 5.799 -4.169 1.00 92.56 86 ILE A N 1
ATOM 662 C CA . ILE A 1 86 ? 5.033 6.674 -3.190 1.00 92.56 86 ILE A CA 1
ATOM 663 C C . ILE A 1 86 ? 3.753 6.006 -2.671 1.00 92.56 86 ILE A C 1
ATOM 665 O O . ILE A 1 86 ? 3.499 6.014 -1.466 1.00 92.56 86 ILE A O 1
ATOM 669 N N . ALA A 1 87 ? 2.968 5.380 -3.553 1.00 90.94 87 ALA A N 1
ATOM 670 C CA . ALA A 1 87 ? 1.769 4.649 -3.157 1.00 90.94 87 ALA A CA 1
ATOM 671 C C . ALA A 1 87 ? 2.086 3.489 -2.195 1.00 90.94 87 ALA A C 1
ATOM 673 O O . ALA A 1 87 ? 1.346 3.294 -1.229 1.00 90.94 87 ALA A O 1
ATOM 674 N N . THR A 1 88 ? 3.202 2.771 -2.374 1.00 91.88 88 THR A N 1
ATOM 675 C CA . THR A 1 88 ? 3.612 1.722 -1.423 1.00 91.88 88 THR A CA 1
ATOM 676 C C . THR A 1 88 ? 3.945 2.252 -0.046 1.00 91.88 88 THR A C 1
ATOM 678 O O . THR A 1 88 ? 3.549 1.637 0.946 1.00 91.88 88 THR A O 1
ATOM 681 N N . ILE A 1 89 ? 4.583 3.417 0.040 1.00 92.62 89 ILE A N 1
ATOM 682 C CA . ILE A 1 89 ? 4.826 4.089 1.322 1.00 92.62 89 ILE A CA 1
ATOM 683 C C . ILE A 1 89 ? 3.497 4.433 2.009 1.00 92.62 89 ILE A C 1
ATOM 685 O O . ILE A 1 89 ? 3.341 4.180 3.205 1.00 92.62 89 ILE A O 1
ATOM 689 N N . PHE A 1 90 ? 2.508 4.942 1.268 1.00 93.12 90 PHE A N 1
ATOM 690 C CA . PHE A 1 90 ? 1.177 5.211 1.824 1.00 93.12 90 PHE A CA 1
ATOM 691 C C . PHE A 1 90 ? 0.469 3.940 2.310 1.00 93.12 90 PHE A C 1
ATOM 693 O O . PHE A 1 90 ? -0.113 3.953 3.397 1.00 93.12 90 PHE A O 1
ATOM 700 N N . PHE A 1 91 ? 0.545 2.834 1.564 1.00 91.69 91 PHE A N 1
ATOM 701 C CA . PHE A 1 91 ? -0.023 1.555 2.004 1.00 91.69 91 PHE A CA 1
ATOM 702 C C . PHE A 1 91 ? 0.668 1.012 3.263 1.00 91.69 91 PHE A C 1
ATOM 704 O O . PHE A 1 91 ? -0.017 0.549 4.175 1.00 91.69 91 PHE A O 1
ATOM 711 N N . LEU A 1 92 ? 1.993 1.151 3.375 1.00 91.56 92 LEU A N 1
ATOM 712 C CA . LEU A 1 92 ? 2.746 0.786 4.582 1.00 91.56 92 LEU A CA 1
ATOM 713 C C . LEU A 1 92 ? 2.324 1.616 5.799 1.00 91.56 92 LEU A C 1
ATOM 715 O O . LEU A 1 92 ? 2.090 1.060 6.872 1.00 91.56 92 LEU A O 1
ATOM 719 N N . LEU A 1 93 ? 2.181 2.934 5.641 1.00 92.31 93 LEU A N 1
ATOM 720 C CA . LEU A 1 93 ? 1.695 3.802 6.716 1.00 92.31 93 LEU A CA 1
ATOM 721 C C . LEU A 1 93 ? 0.269 3.425 7.130 1.00 92.31 93 LEU A C 1
ATOM 723 O O . LEU A 1 93 ? -0.015 3.302 8.321 1.00 92.31 93 LEU A O 1
ATOM 727 N N . SER A 1 94 ? -0.614 3.183 6.158 1.00 91.06 94 SER A N 1
ATOM 728 C CA . SER A 1 94 ? -1.986 2.733 6.411 1.00 91.06 94 SER A CA 1
ATOM 729 C C . SER A 1 94 ? -2.021 1.412 7.187 1.00 91.06 94 SER A C 1
ATOM 731 O O . SER A 1 94 ? -2.786 1.281 8.144 1.00 91.06 94 SER A O 1
ATOM 733 N N . LEU A 1 95 ? -1.141 0.465 6.850 1.00 90.56 95 LEU A N 1
ATOM 734 C CA . LEU A 1 95 ? -0.992 -0.794 7.575 1.00 90.56 95 LEU A CA 1
ATOM 735 C C . LEU A 1 95 ? -0.557 -0.572 9.032 1.00 90.56 95 LEU A C 1
ATOM 737 O O . LEU A 1 95 ? -1.131 -1.183 9.932 1.00 90.56 95 LEU A O 1
ATOM 741 N N . ILE A 1 96 ? 0.397 0.329 9.289 1.00 91.44 96 ILE A N 1
ATOM 742 C CA . ILE A 1 96 ? 0.821 0.675 10.657 1.00 91.44 96 ILE A CA 1
ATOM 743 C C . ILE A 1 96 ? -0.353 1.255 11.454 1.00 91.44 96 ILE A C 1
ATOM 745 O O . ILE A 1 96 ? -0.612 0.805 12.570 1.00 91.44 96 ILE A O 1
ATOM 749 N N . PHE A 1 97 ? -1.104 2.201 10.884 1.00 88.31 97 PHE A N 1
ATOM 750 C CA . PHE A 1 97 ? -2.290 2.761 11.541 1.00 88.31 97 PHE A CA 1
ATOM 751 C C . PHE A 1 97 ? -3.368 1.704 11.800 1.00 88.31 97 PHE A C 1
ATOM 753 O O . PHE A 1 97 ? -3.964 1.690 12.877 1.00 88.31 97 PHE A O 1
ATOM 760 N N . SER A 1 98 ? -3.591 0.789 10.855 1.00 87.44 98 SER A N 1
ATOM 761 C CA . SER A 1 98 ? -4.541 -0.317 11.010 1.00 87.44 98 SER A CA 1
ATOM 762 C C . SER A 1 98 ? -4.125 -1.282 12.127 1.00 87.44 98 SER A C 1
ATOM 764 O O . SER A 1 98 ? -4.949 -1.655 12.963 1.00 87.44 98 SER A O 1
ATOM 766 N N . LEU A 1 99 ? -2.835 -1.625 12.215 1.00 86.88 99 LEU A N 1
ATOM 767 C CA . LEU A 1 99 ? -2.291 -2.448 13.299 1.00 86.88 99 LEU A CA 1
ATOM 768 C C . LEU A 1 99 ? -2.382 -1.746 14.655 1.00 86.88 99 LEU A C 1
ATOM 770 O O . LEU A 1 99 ? -2.735 -2.388 15.640 1.00 86.88 99 LEU A O 1
ATOM 774 N N . LEU A 1 100 ? -2.118 -0.438 14.711 1.00 85.88 100 LEU A N 1
ATOM 775 C CA . LEU A 1 100 ? -2.298 0.359 15.926 1.00 85.88 100 LEU A CA 1
ATOM 776 C C . LEU A 1 100 ? -3.765 0.384 16.360 1.00 85.88 100 LEU A C 1
ATOM 778 O O . LEU A 1 100 ? -4.045 0.178 17.536 1.00 85.88 100 LEU A O 1
ATOM 782 N N . ALA A 1 101 ? -4.706 0.569 15.433 1.00 81.62 101 ALA A N 1
ATOM 783 C CA . ALA A 1 101 ? -6.135 0.531 15.734 1.00 81.62 101 ALA A CA 1
ATOM 784 C C . ALA A 1 101 ? -6.574 -0.851 16.252 1.00 81.62 101 ALA A C 1
ATOM 786 O O . ALA A 1 101 ? -7.279 -0.935 17.258 1.00 81.62 101 ALA A O 1
ATOM 787 N N . ALA A 1 102 ? -6.109 -1.935 15.625 1.00 80.75 102 ALA A N 1
ATOM 788 C CA . ALA A 1 102 ? -6.371 -3.302 16.076 1.00 80.75 102 ALA A CA 1
ATOM 789 C C . ALA A 1 102 ? -5.728 -3.601 17.445 1.00 80.75 102 ALA A C 1
ATOM 791 O O . ALA A 1 102 ? -6.345 -4.239 18.301 1.00 80.75 102 ALA A O 1
ATOM 792 N N . TYR A 1 103 ? -4.509 -3.107 17.678 1.00 81.50 103 TYR A N 1
ATOM 793 C CA . TYR A 1 103 ? -3.813 -3.224 18.957 1.00 81.50 103 TYR A CA 1
ATOM 794 C C . TYR A 1 103 ? -4.523 -2.439 20.063 1.00 81.50 103 TYR A C 1
ATOM 796 O O . TYR A 1 103 ? -4.700 -2.943 21.170 1.00 81.50 103 TYR A O 1
ATOM 804 N N . LEU A 1 104 ? -4.985 -1.223 19.776 1.00 78.50 104 LEU A N 1
ATOM 805 C CA . LEU A 1 104 ? -5.790 -0.457 20.718 1.00 78.50 104 LEU A CA 1
ATOM 806 C C . LEU A 1 104 ? -7.109 -1.174 21.001 1.00 78.50 104 LEU A C 1
ATOM 808 O O . LEU A 1 104 ? -7.440 -1.300 22.166 1.00 78.50 104 LEU A O 1
ATOM 812 N N . LEU A 1 105 ? -7.795 -1.741 20.002 1.00 71.75 105 LEU A N 1
ATOM 813 C CA . LEU A 1 105 ? -9.001 -2.563 20.200 1.00 71.75 105 LEU A CA 1
ATOM 814 C C . LEU A 1 105 ? -8.761 -3.779 21.114 1.00 71.75 105 LEU A C 1
ATOM 816 O O . LEU A 1 105 ? -9.590 -4.077 21.977 1.00 71.75 105 LEU A O 1
ATOM 820 N N . ILE A 1 106 ? -7.639 -4.494 20.952 1.00 74.06 106 ILE A N 1
ATOM 821 C CA . ILE A 1 106 ? -7.331 -5.671 21.784 1.00 74.06 106 ILE A CA 1
ATOM 822 C C . ILE A 1 106 ? -6.863 -5.270 23.187 1.00 74.06 106 ILE A C 1
ATOM 824 O O . ILE A 1 106 ? -7.276 -5.877 24.175 1.00 74.06 106 ILE A O 1
ATOM 828 N N . SER A 1 107 ? -6.047 -4.218 23.293 1.00 72.94 107 SER A N 1
ATOM 829 C CA . SER A 1 107 ? -5.565 -3.666 24.562 1.00 72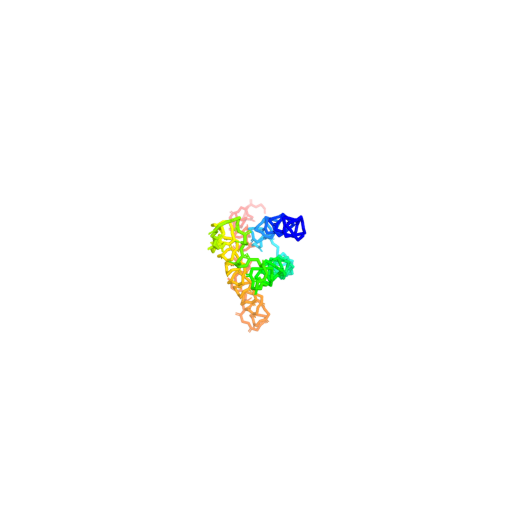.94 107 SER A CA 1
ATOM 830 C C . SER A 1 107 ? -6.705 -3.026 25.347 1.00 72.94 107 SER A C 1
ATOM 832 O O . SER A 1 107 ? -6.779 -3.147 26.569 1.00 72.94 107 SER A O 1
ATOM 834 N N . SER A 1 108 ? -7.639 -2.385 24.653 1.00 58.66 108 SER A N 1
ATOM 835 C CA . SER A 1 108 ? -8.789 -1.737 25.253 1.00 58.66 108 SER A CA 1
ATOM 836 C C . SER A 1 108 ? -9.902 -2.705 25.627 1.00 58.66 108 SER A C 1
ATOM 838 O O . SER A 1 108 ? -10.821 -2.290 26.317 1.00 58.66 108 SER A O 1
ATOM 840 N N . ARG A 1 109 ? -9.813 -4.010 25.338 1.00 53.22 109 ARG A N 1
ATOM 841 C CA . ARG A 1 109 ? -10.624 -4.983 26.097 1.00 53.22 109 ARG A CA 1
ATOM 842 C C . ARG A 1 109 ? -10.366 -4.912 27.611 1.00 53.22 109 ARG A C 1
ATOM 844 O O . ARG A 1 109 ? -11.167 -5.429 28.377 1.00 53.22 109 ARG A O 1
ATOM 851 N N . ARG A 1 110 ? -9.281 -4.253 28.048 1.00 47.78 110 ARG A N 1
ATOM 852 C CA . ARG A 1 110 ? -9.014 -3.902 29.450 1.00 47.78 110 ARG A CA 1
ATOM 853 C C . ARG A 1 110 ? -9.468 -2.485 29.862 1.00 47.78 110 ARG A C 1
ATOM 855 O O . ARG A 1 110 ? -9.384 -2.190 31.049 1.00 47.78 110 ARG A O 1
ATOM 862 N N . THR A 1 111 ? -9.893 -1.592 28.948 1.00 45.56 111 THR A N 1
ATOM 863 C CA . THR A 1 111 ? -10.181 -0.166 29.288 1.00 45.56 111 THR A CA 1
ATOM 864 C C . THR A 1 111 ? -11.136 0.623 28.357 1.00 45.56 111 THR A C 1
ATOM 866 O O . THR A 1 111 ? -11.405 1.782 28.645 1.00 45.56 111 THR A O 1
ATOM 869 N N . ALA A 1 112 ? -11.671 0.086 27.254 1.00 44.91 112 ALA A N 1
ATOM 870 C CA . ALA A 1 112 ? -12.600 0.810 26.372 1.00 44.91 112 ALA A CA 1
ATOM 871 C C . ALA A 1 112 ? -13.965 0.145 26.278 1.00 44.91 112 ALA A C 1
ATOM 873 O O . ALA A 1 112 ? -14.267 -0.623 25.368 1.00 44.91 112 ALA A O 1
ATOM 874 N N . GLU A 1 113 ? -14.828 0.631 27.149 1.00 44.59 113 GLU A N 1
ATOM 875 C CA . GLU A 1 113 ? -16.227 0.869 26.825 1.00 44.59 113 GLU A CA 1
ATOM 876 C C . GLU A 1 113 ? -16.415 2.147 25.973 1.00 44.59 113 GLU A C 1
ATOM 878 O O . GLU A 1 113 ? -17.535 2.521 25.679 1.00 44.59 113 GLU A O 1
ATOM 883 N N . CYS A 1 114 ? -15.361 2.860 25.540 1.00 42.59 114 CYS A N 1
ATOM 884 C CA . CYS A 1 114 ? -15.530 4.268 25.140 1.00 42.59 114 CYS A CA 1
ATOM 885 C C . CYS A 1 114 ? -15.722 4.566 23.631 1.00 42.59 114 CYS A C 1
ATOM 887 O O . CYS A 1 114 ? -16.270 5.614 23.311 1.00 42.59 114 CYS A O 1
ATOM 889 N N . CYS A 1 115 ? -15.340 3.698 22.676 1.00 47.91 115 CYS A N 1
ATOM 890 C CA . CYS A 1 115 ? -15.362 4.093 21.243 1.00 47.91 115 CYS A CA 1
ATOM 891 C C . CYS A 1 115 ? -16.312 3.322 20.306 1.00 47.91 115 CYS A C 1
ATOM 893 O O . CYS A 1 115 ? -16.613 3.837 19.236 1.00 47.91 115 CYS A O 1
ATOM 895 N N . CYS A 1 116 ? -16.842 2.151 20.681 1.00 46.53 116 CYS A N 1
ATOM 896 C CA . CYS A 1 116 ? -17.993 1.538 19.978 1.00 46.53 116 CYS A CA 1
ATOM 897 C C . CYS A 1 116 ? -19.332 1.815 20.677 1.00 46.53 116 CYS A C 1
ATOM 899 O O . CYS A 1 116 ? -20.388 1.578 20.104 1.00 46.53 116 CYS A O 1
ATOM 901 N N . PHE A 1 117 ? -19.299 2.368 21.891 1.00 42.88 117 PHE A N 1
ATOM 902 C CA . PHE A 1 117 ? -20.500 2.755 22.619 1.00 42.88 117 PHE A CA 1
ATOM 903 C C . PHE A 1 117 ? -21.187 3.967 21.990 1.00 42.88 117 PHE A C 1
ATOM 905 O O . PHE A 1 117 ? -22.400 4.047 22.019 1.00 42.88 117 PHE A O 1
ATOM 912 N N . ILE A 1 118 ? -20.468 4.888 21.340 1.00 46.84 118 ILE A N 1
ATOM 913 C CA . ILE A 1 118 ? -21.085 6.144 20.881 1.00 46.84 118 ILE A CA 1
ATOM 914 C C . ILE A 1 118 ? -22.157 5.928 19.794 1.00 46.84 118 ILE A C 1
ATOM 916 O O . ILE A 1 118 ? -23.131 6.675 19.776 1.00 46.84 118 ILE A O 1
ATOM 920 N N . THR A 1 119 ? -22.051 4.916 18.925 1.00 45.88 119 THR A N 1
ATOM 921 C CA . THR A 1 119 ? -23.065 4.685 17.876 1.00 45.88 119 THR A CA 1
ATOM 922 C C . THR A 1 119 ? -24.266 3.875 18.356 1.00 45.88 119 THR A C 1
ATOM 924 O O . THR A 1 119 ? -25.386 4.241 18.016 1.00 45.88 119 THR A O 1
ATOM 927 N N . GLU A 1 120 ? -24.072 2.843 19.184 1.00 45.41 120 GLU A N 1
ATOM 928 C CA . GLU A 1 120 ? -25.199 2.101 19.776 1.00 45.41 120 GLU A CA 1
ATOM 929 C C . GLU A 1 120 ? -25.925 2.969 20.831 1.00 45.41 120 GLU A C 1
ATOM 931 O O . GLU A 1 120 ? -27.150 3.071 20.833 1.00 45.41 120 GLU A O 1
ATOM 936 N N . TYR A 1 121 ? -25.179 3.716 21.657 1.00 46.16 121 TYR A N 1
ATOM 937 C CA . TYR A 1 121 ? -25.727 4.579 22.714 1.00 46.16 121 TYR A CA 1
ATOM 938 C C . TYR A 1 121 ? -26.437 5.827 22.175 1.00 46.16 121 TYR A C 1
ATOM 940 O O . TYR A 1 121 ? -27.394 6.301 22.781 1.00 46.16 121 TYR A O 1
ATOM 948 N N . GLN A 1 122 ? -26.034 6.365 21.016 1.00 45.44 122 GLN A N 1
ATOM 949 C CA . GLN A 1 122 ? -26.797 7.442 20.367 1.00 45.44 122 GLN A CA 1
ATOM 950 C C . GLN A 1 122 ? -28.128 6.968 19.768 1.00 45.44 122 GLN A C 1
ATOM 952 O O . GLN A 1 122 ? -29.035 7.789 19.607 1.00 45.44 122 GLN A O 1
ATOM 957 N N . ILE A 1 123 ? -28.265 5.682 19.429 1.00 51.84 123 ILE A N 1
ATOM 958 C CA . ILE A 1 123 ? -29.533 5.128 18.938 1.00 51.84 123 ILE A CA 1
ATOM 959 C C . ILE A 1 123 ? -30.459 4.816 20.119 1.00 51.84 123 ILE A C 1
ATOM 961 O O . ILE A 1 123 ? -31.644 5.148 20.044 1.00 51.84 123 ILE A O 1
ATOM 965 N N . ASP A 1 124 ? -29.918 4.293 21.222 1.00 48.62 124 ASP A N 1
ATOM 966 C CA . ASP A 1 124 ? -30.697 3.967 22.423 1.00 48.62 124 ASP A CA 1
ATOM 967 C C . ASP A 1 124 ? -31.242 5.233 23.125 1.00 48.62 124 ASP A C 1
ATOM 969 O O . ASP A 1 124 ? -32.451 5.372 23.325 1.00 48.62 124 ASP A O 1
ATOM 973 N N . TYR A 1 125 ? -30.412 6.268 23.326 1.00 49.38 125 TYR A N 1
ATOM 974 C CA . TYR A 1 125 ? -30.859 7.541 23.928 1.00 49.38 125 TYR A CA 1
ATOM 975 C C . TYR A 1 125 ? -31.832 8.353 23.064 1.00 49.38 125 TYR A C 1
ATOM 977 O O . TYR A 1 125 ? -32.535 9.232 23.568 1.00 49.38 125 TYR A O 1
ATOM 985 N N . ARG A 1 126 ? -31.890 8.101 21.751 1.00 46.78 126 ARG A N 1
ATOM 986 C CA . ARG A 1 126 ? -32.874 8.752 20.873 1.00 46.78 126 ARG A CA 1
ATOM 987 C C . ARG A 1 126 ? -34.265 8.118 21.004 1.00 46.78 126 ARG A C 1
ATOM 989 O O . ARG A 1 126 ? -35.246 8.785 20.676 1.00 46.78 126 ARG A O 1
ATOM 996 N N . GLN A 1 127 ? -34.371 6.871 21.468 1.00 49.97 127 GLN A N 1
ATOM 997 C CA . GLN A 1 127 ? -35.650 6.156 21.584 1.00 49.97 127 GLN A CA 1
ATOM 998 C C . GLN A 1 127 ? -36.328 6.316 22.957 1.00 49.97 127 GLN A C 1
ATOM 1000 O O . GLN A 1 127 ? -37.550 6.187 23.049 1.00 49.97 127 GLN A O 1
ATOM 1005 N N . GLU A 1 128 ? -35.595 6.694 24.008 1.00 50.34 128 GLU A N 1
ATOM 1006 C CA . GLU A 1 128 ? -36.154 6.834 25.361 1.00 50.34 128 GLU A CA 1
ATOM 1007 C C . GLU A 1 128 ? -37.180 7.966 25.611 1.00 50.34 128 GLU A C 1
ATOM 1009 O O . GLU A 1 128 ? -38.013 7.781 26.507 1.00 50.34 128 GLU A O 1
ATOM 1014 N N . PRO A 1 129 ? -37.255 9.110 24.888 1.00 50.69 129 PRO A N 1
ATOM 1015 C CA . PRO A 1 129 ? -38.217 10.146 25.274 1.00 50.69 129 PRO A CA 1
ATOM 1016 C C . PRO A 1 129 ? -39.686 9.778 24.985 1.00 50.69 129 PRO A C 1
ATOM 1018 O O . PRO A 1 129 ? -40.579 10.501 25.429 1.00 50.69 129 PRO A O 1
ATOM 1021 N N . TYR A 1 130 ? -39.969 8.665 24.293 1.00 50.91 130 TYR A N 1
ATOM 1022 C CA . TYR A 1 130 ? -41.337 8.281 23.904 1.00 50.91 130 TYR A CA 1
ATOM 1023 C C . TYR A 1 130 ? -41.914 7.073 24.660 1.00 50.91 130 TYR A C 1
ATOM 1025 O O . TYR A 1 130 ? -43.103 6.790 24.521 1.00 50.91 130 TYR A O 1
ATOM 1033 N N . ALA A 1 131 ? -41.126 6.383 25.492 1.00 51.75 131 ALA A N 1
ATOM 1034 C CA . ALA A 1 131 ? -41.579 5.184 26.210 1.00 51.75 131 ALA A CA 1
ATOM 1035 C C . ALA A 1 131 ? -42.218 5.470 27.586 1.00 51.75 131 ALA A C 1
ATOM 1037 O O . ALA A 1 131 ? -42.653 4.548 28.266 1.00 51.75 131 ALA A O 1
ATOM 1038 N N . LYS A 1 132 ? -42.303 6.741 28.011 1.00 48.69 132 LYS A N 1
ATOM 1039 C CA . LYS A 1 132 ? -42.795 7.122 29.351 1.00 48.69 132 LYS A CA 1
ATOM 1040 C C . LYS A 1 132 ? -44.299 7.448 29.428 1.00 48.69 132 LYS A C 1
ATOM 1042 O O . LYS A 1 132 ? -44.768 7.848 30.487 1.00 48.69 132 LYS A O 1
ATOM 1047 N N . TRP A 1 133 ? -45.059 7.281 28.340 1.00 49.31 133 TRP A N 1
ATOM 1048 C CA . TRP A 1 133 ? -46.496 7.614 28.295 1.00 49.31 133 TRP A CA 1
ATOM 1049 C C . TRP A 1 133 ? -47.363 6.595 27.534 1.00 49.31 133 TRP A C 1
ATOM 1051 O O . TRP A 1 133 ? -48.306 6.985 26.843 1.00 49.31 133 TRP A O 1
ATOM 1061 N N . ARG A 1 134 ? -47.075 5.295 27.648 1.00 42.38 134 ARG A N 1
ATOM 1062 C CA . ARG A 1 134 ? -48.027 4.253 27.244 1.00 42.38 134 ARG A CA 1
ATOM 1063 C C . ARG A 1 134 ? -48.141 3.175 28.310 1.00 42.38 134 ARG A C 1
ATOM 1065 O O . ARG A 1 134 ? -47.085 2.809 28.864 1.00 42.38 134 ARG A O 1
#

Sequence (134 aa):
QHKAVIFFATFTFIFGLISIIIGLCSPCFTPNALLCSVALFLTTSCSALADLIFFFAAMRMDTRFVHGTADVYEQRIGYAAIIHLIATIFFLLSLIFSLLAAYLLISSRRTAECCCFITEYQIDYRQEPYAKWR

pLDDT: mean 73.29, std 16.85, range [42.38, 93.12]

Secondary structure (DSSP, 8-state):
-HHHHHHHHHHHHHHHHHHHHHHHTTTT-THHHHHHHHHHHHHHHHHHHHHHHHHHHHH-HHHHEEE-SS-EEE-PPPHHHHHHHHHHHHHHHHHHHHHHHHHHHHHGGGT-SSSSHHHHHHHHHHHGGGTT--

Radius of gyration: 23.59 Å; chains: 1; bounding box: 75×19×62 Å

InterPro domains:
  IPR010761 Clc protein-like [PF07062] (2-104)

Foldseek 3Di:
DVVVLVVLLVVLVVLVVVLVVLVVCCLVDVVSLVVSLVSLVVSLVSLVVSLVVVVVVLPPPCQQFDDDPPDTDGDDDDPVSVVSVVVSVVSVVVNVVSVVVVVCVVVCVVPDPDRSCVVVVVVVVVPPVPPPPD

Organism: Ascaris lumbricoides (NCBI:txid6252)